Protein AF-A0A8C2T556-F1 (afdb_monomer)

Mean predicted aligned error: 6.43 Å

pLDDT: mean 87.48, std 8.87, range [51.59, 96.12]

Secondary structure (DSSP, 8-state):
-HHHHHHHHHHHHHHHHHSTT--TTTT-HHHHHHHHHHHHHHHHHHHHHHHHHHHHHHHHHHHHHH-TTS-TT--

Organism: Coturnix japonica (NCBI:txid93934)

Solvent-accessible surface area (backbone atoms only — not comparable to full-atom values): 4062 Å² total; per-residue (Å²): 91,71,66,28,53,53,42,34,54,54,14,52,55,38,30,53,52,20,35,88,89,36,85,62,67,73,90,40,68,66,62,30,49,51,40,26,51,50,12,50,52,37,39,52,53,18,50,52,48,38,49,52,51,52,50,52,51,52,50,50,55,51,49,52,76,72,36,90,83,54,59,81,89,79,109

Sequence (75 aa):
MVISLLLGFFGIIVSVVGMKCTKVGEEDPITKSRIAVAGGVLFILCGLCTLAAVSLYATQVTYEFFSANTPINAR

Nearest PDB structures (foldseek):
  6s1k-assembly1_E  TM=8.603E-01  e=4.692E+00  Escherichia coli str. K-12 substr. MG1655star
  6s1k-assembly1_K  TM=8.435E-01  e=5.687E+00  Escherichia coli str. K-12 substr. MG1655star
  6s1k-assembly1_I  TM=4.338E-01  e=6.465E+00  Escherichia coli str. K-12 substr. MG1655star

InterPro domains:
  IPR004031 PMP-22/EMP/MP20/Claudin [PF00822] (1-69)
  IPR006187 Claudin [PTHR12002] (1-71)

Foldseek 3Di:
DVVLVVLLVVLVVQLVQLDPPHPPPVVDVPVSVVSNVVSVVSNVVSVVVVVVVVVVVVVVVVCQVPDPPNPPVVD

Structure (mmCIF, N/CA/C/O backbone):
data_AF-A0A8C2T556-F1
#
_entry.id   AF-A0A8C2T556-F1
#
loop_
_atom_site.group_PDB
_atom_site.id
_atom_site.type_symbol
_atom_site.label_atom_id
_atom_site.label_alt_id
_atom_site.label_comp_id
_atom_site.label_asym_id
_atom_site.label_entity_id
_atom_site.label_seq_id
_atom_site.pdbx_PDB_ins_code
_atom_site.Cartn_x
_atom_site.Cartn_y
_atom_site.Cartn_z
_atom_site.occupancy
_atom_site.B_iso_or_equiv
_atom_site.auth_seq_id
_atom_site.auth_comp_id
_atom_site.auth_asym_id
_atom_site.auth_atom_id
_atom_site.pdbx_PDB_model_num
ATOM 1 N N . MET A 1 1 ? -3.002 -3.860 -11.477 1.00 87.81 1 MET A N 1
ATOM 2 C CA . MET A 1 1 ? -3.860 -2.653 -11.452 1.00 87.81 1 MET A CA 1
ATOM 3 C C . MET A 1 1 ? -5.311 -2.956 -11.086 1.00 87.81 1 MET A C 1
ATOM 5 O O . MET A 1 1 ? -5.754 -2.413 -10.089 1.00 87.81 1 MET A O 1
ATOM 9 N N . VAL A 1 2 ? -6.047 -3.827 -11.796 1.00 92.44 2 VAL A N 1
ATOM 10 C CA . VAL A 1 2 ? -7.475 -4.103 -11.477 1.00 92.44 2 VAL A CA 1
ATOM 11 C C . VAL A 1 2 ? -7.681 -4.605 -10.042 1.00 92.44 2 VAL A C 1
ATOM 13 O O . VAL A 1 2 ? -8.491 -4.055 -9.307 1.00 92.44 2 VAL A O 1
ATOM 16 N N . ILE A 1 3 ? -6.899 -5.601 -9.613 1.00 90.81 3 ILE A N 1
ATOM 17 C CA . ILE A 1 3 ? -6.967 -6.147 -8.247 1.00 90.81 3 ILE A CA 1
ATOM 18 C C . ILE A 1 3 ? -6.677 -5.050 -7.212 1.00 90.81 3 ILE A C 1
ATOM 20 O O . ILE A 1 3 ? -7.412 -4.908 -6.243 1.00 90.81 3 ILE A O 1
ATOM 24 N N . SER A 1 4 ? -5.663 -4.217 -7.457 1.00 91.56 4 SER A N 1
ATOM 25 C CA . SER A 1 4 ? -5.309 -3.082 -6.600 1.00 91.56 4 SER A CA 1
ATOM 26 C C . SER A 1 4 ? -6.485 -2.112 -6.434 1.00 91.56 4 SER A C 1
ATOM 28 O O . SER A 1 4 ? -6.803 -1.736 -5.314 1.00 91.56 4 SER A O 1
ATOM 30 N N . LEU A 1 5 ? -7.201 -1.782 -7.516 1.00 92.81 5 LEU A N 1
ATOM 31 C CA . LEU A 1 5 ? -8.391 -0.925 -7.455 1.00 92.81 5 LEU A CA 1
ATOM 32 C C . LEU A 1 5 ? -9.511 -1.536 -6.608 1.00 92.81 5 LEU A C 1
ATOM 34 O O . LEU A 1 5 ? -10.117 -0.827 -5.808 1.00 92.81 5 LEU A O 1
ATOM 38 N N . LEU A 1 6 ? -9.759 -2.843 -6.739 1.00 94.19 6 LEU A N 1
ATOM 39 C CA . LEU A 1 6 ? -10.756 -3.534 -5.919 1.00 94.19 6 LEU A CA 1
ATOM 40 C C . LEU A 1 6 ? -10.363 -3.510 -4.436 1.00 9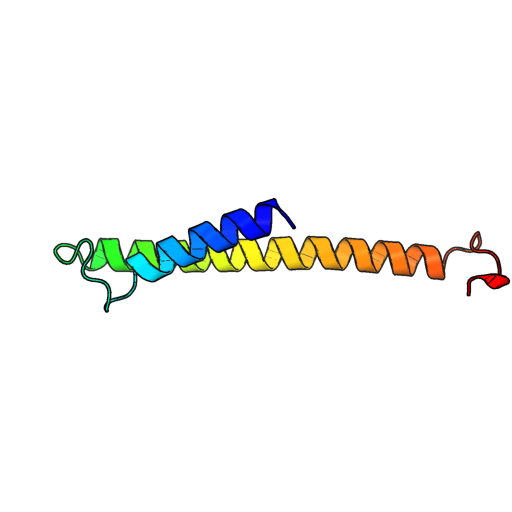4.19 6 LEU A C 1
ATOM 42 O O . LEU A 1 6 ? -11.176 -3.118 -3.602 1.00 94.19 6 LEU A O 1
ATOM 46 N N . LEU A 1 7 ? -9.110 -3.848 -4.102 1.00 90.94 7 LEU A N 1
ATOM 47 C CA . LEU A 1 7 ? -8.622 -3.762 -2.720 1.00 90.94 7 LEU A CA 1
ATOM 48 C C . LEU A 1 7 ? -8.690 -2.332 -2.174 1.00 90.94 7 LEU A C 1
ATOM 50 O O . LEU A 1 7 ? -9.051 -2.149 -1.017 1.00 90.94 7 LEU A O 1
ATOM 54 N N . GLY A 1 8 ? -8.372 -1.329 -2.993 1.00 94.38 8 GLY A N 1
ATOM 55 C CA . GLY A 1 8 ? -8.489 0.080 -2.626 1.00 94.38 8 GLY A CA 1
ATOM 56 C C . GLY A 1 8 ? 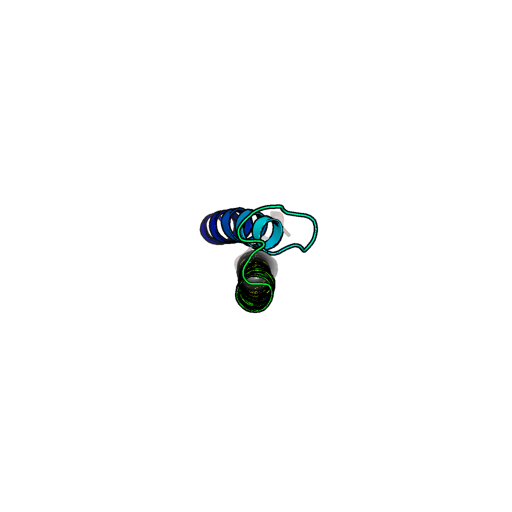-9.933 0.482 -2.339 1.00 94.38 8 GLY A C 1
ATOM 57 O O . GLY A 1 8 ? -10.197 1.104 -1.317 1.00 94.38 8 GLY A O 1
ATOM 58 N N . PHE A 1 9 ? -10.881 0.069 -3.183 1.00 94.25 9 PHE A N 1
ATOM 59 C CA . PHE A 1 9 ? -12.304 0.346 -2.988 1.00 94.25 9 PHE A CA 1
ATOM 60 C C . PHE A 1 9 ? -12.830 -0.252 -1.677 1.00 94.25 9 PHE A C 1
ATOM 62 O O . PHE A 1 9 ? -13.422 0.458 -0.863 1.00 94.25 9 PHE A O 1
ATOM 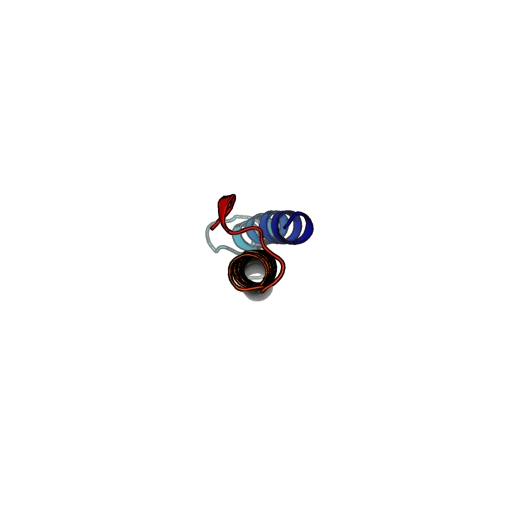69 N N . PHE A 1 10 ? -12.541 -1.531 -1.421 1.00 92.88 10 PHE A N 1
ATOM 70 C CA . PHE A 1 10 ? -12.880 -2.164 -0.146 1.00 92.88 10 PHE A CA 1
ATOM 71 C C . PHE A 1 10 ? -12.144 -1.511 1.033 1.00 92.88 10 PHE A C 1
ATOM 73 O O . PHE A 1 10 ? -12.751 -1.288 2.079 1.00 92.88 10 PHE A O 1
ATOM 80 N N . GLY A 1 11 ? -10.873 -1.139 0.861 1.00 93.06 11 GLY A N 1
ATOM 81 C CA . GLY A 1 11 ? -10.077 -0.431 1.864 1.00 93.06 11 GLY A CA 1
ATOM 82 C C . GLY A 1 11 ? -10.697 0.904 2.279 1.00 93.06 11 GLY A C 1
ATOM 83 O O . GLY A 1 11 ? -10.801 1.169 3.473 1.00 93.06 11 GLY A O 1
ATOM 84 N N . ILE A 1 12 ? -11.192 1.703 1.324 1.00 93.94 12 ILE A N 1
ATOM 85 C CA . ILE A 1 12 ? -11.905 2.963 1.600 1.00 93.94 12 ILE A CA 1
ATOM 86 C C . ILE A 1 12 ? -13.144 2.697 2.452 1.00 93.94 12 ILE A C 1
ATOM 88 O O . ILE A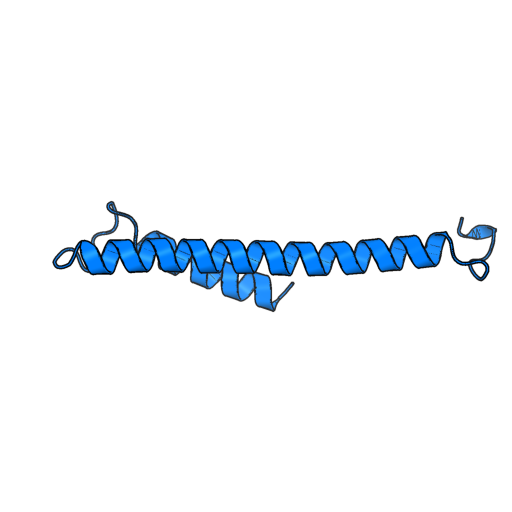 1 12 ? -13.328 3.348 3.479 1.00 93.94 12 ILE A O 1
ATOM 92 N N . ILE A 1 13 ? -13.978 1.733 2.056 1.00 92.75 13 ILE A N 1
ATOM 93 C CA . ILE A 1 13 ? -15.220 1.414 2.772 1.00 92.75 13 ILE A CA 1
ATOM 94 C C . ILE A 1 13 ? -14.910 0.998 4.215 1.00 92.75 13 ILE A C 1
ATOM 96 O O . ILE A 1 13 ? -15.493 1.537 5.155 1.00 92.75 13 ILE A O 1
ATOM 100 N N . VAL A 1 14 ? -13.948 0.090 4.399 1.00 90.56 14 VAL A N 1
ATOM 101 C CA . VAL A 1 14 ? -13.532 -0.405 5.719 1.00 90.56 14 VAL A CA 1
ATOM 102 C C . VAL A 1 14 ? -12.948 0.724 6.577 1.00 90.5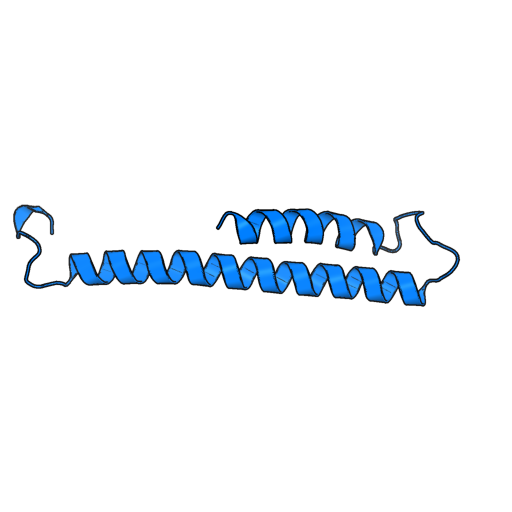6 14 VAL A C 1
ATOM 104 O O . VAL A 1 14 ? -13.314 0.860 7.745 1.00 90.56 14 VAL A O 1
ATOM 107 N N . SER A 1 15 ? -12.103 1.585 6.006 1.00 91.75 15 SER A N 1
ATOM 108 C CA . SER A 1 15 ? -11.556 2.751 6.708 1.00 91.75 15 SER A CA 1
ATOM 109 C C . SER A 1 15 ? -12.646 3.731 7.142 1.00 91.75 15 SER A C 1
ATOM 111 O O . SER A 1 15 ? -12.605 4.204 8.277 1.00 91.75 15 SER A O 1
ATOM 113 N N . VAL A 1 16 ? -13.645 4.006 6.294 1.00 90.88 16 VAL A N 1
ATOM 114 C CA . VAL A 1 16 ? -14.763 4.903 6.631 1.00 90.88 16 VAL A CA 1
ATOM 115 C C . VAL A 1 16 ? -15.602 4.346 7.775 1.00 90.88 16 VAL A C 1
ATOM 117 O O . VAL A 1 16 ? -15.932 5.085 8.702 1.00 90.88 16 VAL A O 1
ATOM 120 N N . VAL A 1 17 ? -15.886 3.044 7.773 1.00 88.31 17 VAL A N 1
ATOM 121 C CA . VAL A 1 17 ? -16.622 2.384 8.864 1.00 88.31 17 VAL A CA 1
ATOM 122 C C . VAL A 1 17 ? -15.841 2.430 10.188 1.00 88.31 17 VAL A C 1
ATOM 124 O O . VAL A 1 17 ? -16.437 2.624 11.246 1.00 88.31 17 VAL A O 1
ATOM 127 N N . GLY A 1 18 ? -14.509 2.333 10.146 1.00 85.12 18 GLY A N 1
ATOM 128 C CA . GLY A 1 18 ? -13.650 2.385 11.335 1.00 85.12 18 GLY A CA 1
ATOM 129 C C . GLY A 1 18 ? -13.441 3.780 11.951 1.00 85.12 18 GLY A C 1
ATOM 130 O O . GLY A 1 18 ? -12.964 3.888 13.082 1.00 85.12 18 GLY A O 1
ATOM 131 N N . MET A 1 19 ? -13.783 4.874 11.262 1.00 87.56 19 MET A N 1
ATOM 132 C CA . MET A 1 19 ? -13.549 6.231 11.778 1.00 87.56 19 MET A CA 1
ATOM 133 C C . MET A 1 19 ? -14.493 6.605 12.922 1.00 87.56 19 MET A C 1
ATOM 135 O O . MET A 1 19 ? -15.688 6.316 12.883 1.00 87.56 19 MET A O 1
ATOM 139 N N . LYS A 1 20 ? -13.982 7.330 13.932 1.00 79.31 20 LYS A N 1
ATOM 140 C CA . LYS A 1 20 ? -14.762 7.719 15.125 1.00 79.31 20 LYS A CA 1
ATOM 141 C C . LYS A 1 20 ? -16.063 8.463 14.796 1.00 79.31 20 LYS A C 1
ATOM 143 O O . LYS A 1 20 ? -17.038 8.255 15.505 1.00 79.31 20 LYS A O 1
ATOM 148 N N . CYS A 1 21 ? -16.093 9.240 13.715 1.00 82.62 21 CYS A N 1
ATOM 149 C CA . CYS A 1 21 ? -17.265 9.977 13.236 1.00 82.62 21 CYS A CA 1
ATOM 150 C C . CYS A 1 21 ? -18.383 9.104 12.624 1.00 82.62 21 CYS A C 1
ATOM 152 O O . CYS A 1 21 ? -19.495 9.598 12.454 1.00 82.62 21 CYS A O 1
ATOM 154 N N . THR A 1 22 ? -18.135 7.824 12.327 1.00 83.38 22 THR A N 1
ATOM 155 C CA . THR A 1 22 ? -19.135 6.910 11.750 1.00 83.38 22 THR A CA 1
ATOM 156 C C . THR A 1 22 ? -19.935 6.203 12.850 1.00 83.38 22 THR A C 1
ATOM 158 O O . THR A 1 22 ? -19.343 5.569 13.721 1.00 83.38 22 THR A O 1
ATOM 161 N N . LYS A 1 23 ? -21.275 6.288 12.803 1.00 77.50 23 LYS A N 1
ATOM 162 C CA . LYS A 1 23 ? -22.230 5.751 13.807 1.00 77.50 23 LYS A CA 1
ATOM 163 C C . LYS A 1 23 ? -22.415 4.217 13.789 1.00 77.50 23 LYS A C 1
ATOM 165 O O . LYS A 1 23 ? -23.308 3.693 14.445 1.00 77.50 23 LYS A O 1
ATOM 170 N N . VAL A 1 24 ? -21.618 3.484 13.014 1.00 76.81 24 VAL A N 1
ATOM 171 C CA . VAL A 1 24 ? -21.721 2.018 12.901 1.00 76.81 24 VAL A CA 1
ATOM 172 C C . VAL A 1 24 ? -20.943 1.364 14.049 1.00 76.81 24 VAL A C 1
ATOM 174 O O . VAL A 1 24 ? -19.753 1.637 14.199 1.00 76.81 24 VAL A O 1
ATOM 177 N N . GLY A 1 25 ? -21.599 0.503 14.840 1.00 70.44 25 GLY A N 1
ATOM 178 C CA . GLY A 1 25 ? -20.950 -0.300 15.891 1.00 70.44 25 GLY A CA 1
ATOM 179 C C . GLY A 1 25 ? -20.373 0.520 17.052 1.00 70.44 25 GLY A C 1
ATOM 180 O O . GLY A 1 25 ? -19.264 0.255 17.509 1.00 70.44 25 GLY A O 1
ATOM 181 N N . GLU A 1 26 ? -21.090 1.557 17.493 1.00 76.19 26 GLU A N 1
ATOM 182 C CA . GLU A 1 26 ? -20.629 2.505 18.522 1.00 76.19 26 GLU A CA 1
ATOM 183 C C . GLU A 1 26 ? -20.455 1.874 19.920 1.00 76.19 26 GLU A C 1
ATOM 185 O O . GLU A 1 26 ? -19.760 2.438 20.762 1.00 76.19 26 GLU A O 1
ATOM 190 N N . GLU A 1 27 ? -21.031 0.690 20.141 1.00 79.12 27 GLU A N 1
ATOM 191 C CA . GLU A 1 27 ? -20.936 -0.086 21.384 1.00 79.12 27 GLU A CA 1
ATOM 192 C C . GLU A 1 27 ? -19.520 -0.618 21.680 1.00 79.12 27 GLU A C 1
ATOM 194 O O . GLU A 1 27 ? -19.148 -0.724 22.847 1.00 79.12 27 GLU A O 1
ATOM 199 N N . ASP A 1 28 ? -18.691 -0.848 20.649 1.00 83.38 28 ASP A N 1
ATOM 200 C CA . ASP A 1 28 ? -17.359 -1.455 20.782 1.00 83.38 28 ASP A CA 1
ATOM 201 C C . ASP A 1 28 ? -16.231 -0.602 20.159 1.00 83.38 28 ASP A C 1
ATOM 203 O O . ASP A 1 28 ? -15.809 -0.814 19.010 1.00 83.38 28 ASP A O 1
ATOM 207 N N . PRO A 1 29 ? -15.629 0.336 20.920 1.00 82.81 29 PRO A N 1
ATOM 208 C CA . PRO A 1 29 ? -14.580 1.219 20.403 1.00 82.81 29 PRO A CA 1
ATOM 209 C C . PRO A 1 29 ? -13.284 0.479 20.030 1.00 82.81 29 PRO A C 1
ATOM 211 O O . PRO A 1 29 ? -12.529 0.944 19.171 1.00 82.81 29 PRO A O 1
ATOM 214 N N . ILE A 1 30 ? -13.014 -0.680 20.643 1.00 86.06 30 ILE A N 1
ATOM 215 C CA . ILE A 1 30 ? -11.822 -1.492 20.353 1.00 86.06 30 ILE A CA 1
ATOM 216 C C . ILE A 1 30 ? -11.952 -2.173 18.987 1.00 86.06 30 ILE A C 1
ATOM 218 O O . ILE A 1 30 ? -11.023 -2.114 18.177 1.00 86.06 30 ILE A O 1
ATOM 222 N N . THR A 1 31 ? -13.109 -2.772 18.703 1.00 85.31 31 THR A N 1
ATOM 223 C CA . THR A 1 31 ? -13.402 -3.408 17.411 1.00 85.31 31 THR A CA 1
ATOM 224 C C . THR A 1 31 ? -13.349 -2.378 16.287 1.00 85.31 31 THR A C 1
ATOM 226 O O . THR A 1 31 ? -12.698 -2.603 15.268 1.00 85.31 31 THR A O 1
ATOM 229 N N . LYS A 1 32 ? -13.910 -1.189 16.521 1.00 85.31 32 LYS A N 1
ATOM 230 C CA . LYS A 1 32 ? -13.850 -0.054 15.595 1.00 85.31 32 LYS A CA 1
ATOM 231 C C . LYS A 1 32 ? -12.418 0.376 15.254 1.00 85.31 32 LYS A C 1
ATOM 233 O O . LYS A 1 32 ? -12.086 0.566 14.085 1.00 85.31 32 LYS A O 1
ATOM 238 N N . SER A 1 33 ? -11.551 0.467 16.264 1.00 87.94 33 SER A N 1
ATOM 239 C CA . SER A 1 33 ? -10.134 0.797 16.070 1.00 87.94 33 SER A CA 1
ATOM 240 C C . SER A 1 33 ? -9.412 -0.261 15.226 1.00 87.94 33 SER A C 1
ATOM 242 O O . SER A 1 33 ? -8.676 0.072 14.298 1.00 87.94 33 SER A O 1
ATOM 244 N N . ARG A 1 34 ? -9.681 -1.551 15.472 1.00 90.00 34 ARG A N 1
ATOM 245 C CA . ARG A 1 34 ? -9.121 -2.652 14.670 1.00 90.00 34 ARG A CA 1
ATOM 246 C C . ARG A 1 34 ? -9.567 -2.593 13.210 1.00 90.00 34 ARG A C 1
ATOM 248 O O . ARG A 1 34 ? -8.745 -2.817 12.329 1.00 90.00 34 ARG A O 1
ATOM 255 N N . ILE A 1 35 ? -10.831 -2.254 12.955 1.00 89.88 35 ILE A N 1
ATOM 256 C CA . ILE A 1 35 ? -11.373 -2.083 11.598 1.00 89.88 35 ILE A CA 1
ATOM 257 C C . ILE A 1 35 ? -10.671 -0.924 10.877 1.00 89.88 35 ILE A C 1
ATOM 259 O O . ILE A 1 35 ? -10.255 -1.083 9.732 1.00 89.88 35 ILE A O 1
ATOM 263 N N . ALA A 1 36 ? -10.461 0.212 11.552 1.00 91.62 36 ALA A N 1
ATOM 264 C CA . ALA A 1 36 ? -9.733 1.345 10.978 1.00 91.62 36 ALA A CA 1
ATOM 265 C C . ALA A 1 36 ? -8.286 0.976 10.605 1.00 91.62 36 ALA A C 1
ATOM 267 O O . ALA A 1 36 ? -7.824 1.297 9.508 1.00 91.62 36 ALA A O 1
ATOM 268 N N . VAL A 1 37 ? -7.589 0.258 11.494 1.00 93.25 37 VAL A N 1
ATOM 269 C CA . VAL A 1 37 ? -6.225 -0.236 11.244 1.00 93.25 37 VAL A CA 1
ATOM 270 C C . VAL A 1 37 ? -6.210 -1.235 10.085 1.00 93.25 37 VAL A C 1
ATOM 272 O O . VAL A 1 37 ? -5.369 -1.117 9.197 1.00 93.25 37 VAL A O 1
ATOM 275 N N . ALA A 1 38 ? -7.158 -2.173 10.041 1.00 93.00 38 ALA A N 1
ATOM 276 C CA . ALA A 1 38 ? -7.282 -3.133 8.946 1.00 93.00 38 ALA A CA 1
ATOM 277 C C . ALA A 1 38 ? -7.509 -2.437 7.592 1.00 93.00 38 ALA A C 1
ATOM 279 O O . ALA A 1 38 ? -6.850 -2.784 6.612 1.00 93.00 38 ALA A O 1
ATOM 280 N N . GLY A 1 39 ? -8.364 -1.408 7.542 1.00 92.94 39 GLY A N 1
ATOM 281 C CA . GLY A 1 39 ? -8.562 -0.581 6.346 1.00 92.94 39 GLY A CA 1
ATOM 282 C C . GLY A 1 39 ? -7.276 0.115 5.888 1.00 92.94 39 GLY A C 1
ATOM 283 O O . GLY A 1 39 ? -6.942 0.083 4.704 1.00 92.94 39 GLY A O 1
ATOM 284 N N . GLY A 1 40 ? -6.491 0.652 6.829 1.00 93.44 40 GLY A N 1
ATOM 285 C CA . GLY A 1 40 ? -5.178 1.239 6.541 1.00 93.44 40 GLY A CA 1
ATOM 286 C C . GLY A 1 40 ? -4.178 0.234 5.959 1.00 93.44 40 GLY A C 1
ATOM 287 O O . GLY A 1 40 ? -3.514 0.531 4.966 1.00 93.44 40 GLY A O 1
ATOM 288 N N . VAL A 1 41 ? -4.106 -0.980 6.516 1.00 95.25 41 VAL A N 1
ATOM 289 C CA . VAL A 1 41 ? -3.236 -2.053 5.996 1.00 95.25 41 VAL A CA 1
ATOM 290 C C . VAL A 1 41 ? -3.632 -2.442 4.570 1.00 95.25 41 VAL A C 1
ATOM 292 O O . VAL A 1 41 ? -2.764 -2.553 3.703 1.00 95.25 41 VAL A O 1
ATOM 295 N N . LEU A 1 42 ? -4.931 -2.588 4.291 1.00 93.00 42 LEU A N 1
ATOM 296 C CA . LEU A 1 42 ? -5.428 -2.868 2.938 1.00 93.00 42 LEU A CA 1
ATOM 297 C C . LEU A 1 42 ? -5.057 -1.755 1.946 1.00 93.00 42 LEU A C 1
ATOM 299 O O . LEU A 1 42 ? -4.687 -2.043 0.807 1.00 93.00 42 LEU A O 1
ATOM 303 N N . PHE A 1 43 ? -5.084 -0.496 2.386 1.00 93.25 43 PHE A N 1
ATOM 304 C CA . PHE A 1 43 ? -4.669 0.649 1.577 1.00 93.25 43 PHE A CA 1
ATOM 305 C C . PHE A 1 43 ? -3.179 0.628 1.230 1.00 93.25 43 PHE A C 1
ATOM 307 O O . PHE A 1 43 ? -2.810 0.861 0.078 1.00 93.25 43 PHE A O 1
ATOM 314 N N . ILE A 1 44 ? -2.322 0.312 2.204 1.00 95.25 44 ILE A N 1
ATOM 315 C CA . ILE A 1 44 ? -0.875 0.182 1.987 1.00 95.25 44 ILE A CA 1
ATOM 316 C C . ILE A 1 44 ? -0.590 -0.943 0.986 1.00 95.25 44 ILE A C 1
ATOM 318 O O . ILE A 1 44 ? 0.175 -0.749 0.041 1.00 95.25 44 ILE A O 1
ATOM 322 N N . LEU A 1 45 ? -1.243 -2.099 1.141 1.00 93.00 45 LEU A N 1
ATOM 323 C CA . LEU A 1 45 ? -1.097 -3.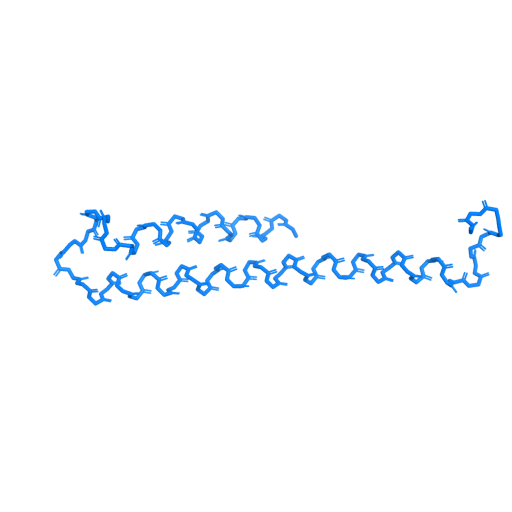229 0.218 1.00 93.00 45 LEU A CA 1
ATOM 324 C C . LEU A 1 45 ? -1.570 -2.883 -1.202 1.00 93.00 45 LEU A C 1
ATOM 326 O O . LEU A 1 45 ? -0.894 -3.218 -2.176 1.00 93.00 45 LEU A O 1
ATOM 330 N N . CYS A 1 46 ? -2.692 -2.170 -1.329 1.00 94.94 46 CYS A N 1
ATOM 331 C CA . CYS A 1 46 ? -3.175 -1.634 -2.603 1.00 94.94 46 CYS A CA 1
ATOM 332 C C . CYS A 1 46 ? -2.127 -0.723 -3.269 1.00 94.94 46 CYS A C 1
ATOM 334 O O . CYS A 1 46 ? -1.796 -0.908 -4.447 1.00 94.94 46 CYS A O 1
ATOM 336 N N . GLY A 1 47 ? -1.571 0.226 -2.509 1.00 93.56 47 GLY A N 1
ATOM 337 C CA . GLY A 1 47 ? -0.546 1.152 -2.986 1.00 93.56 47 GLY A CA 1
ATOM 338 C C . GLY A 1 47 ? 0.712 0.430 -3.467 1.00 93.56 47 GLY A C 1
ATOM 339 O O . GLY A 1 47 ? 1.155 0.657 -4.592 1.00 93.56 47 GLY A O 1
ATOM 340 N N . LEU A 1 48 ? 1.234 -0.506 -2.669 1.00 95.12 48 LEU A N 1
ATOM 341 C CA . LEU A 1 48 ? 2.410 -1.310 -3.020 1.00 95.12 48 LEU A CA 1
ATOM 342 C C . LEU A 1 48 ? 2.184 -2.156 -4.277 1.00 95.12 48 LEU A C 1
ATOM 344 O O . LEU A 1 48 ? 3.047 -2.213 -5.150 1.00 95.12 48 LEU A O 1
ATOM 348 N N . CYS A 1 49 ? 1.011 -2.778 -4.404 1.00 92.75 49 CYS A N 1
ATOM 349 C CA . CYS A 1 49 ? 0.665 -3.572 -5.580 1.00 92.75 49 CYS A CA 1
ATOM 350 C C . CYS A 1 49 ? 0.596 -2.710 -6.852 1.00 92.75 49 CYS A C 1
ATOM 352 O O . CYS A 1 49 ? 1.057 -3.124 -7.918 1.00 92.75 49 CYS A O 1
ATOM 354 N N . THR A 1 50 ? 0.047 -1.497 -6.745 1.00 94.94 50 THR A N 1
ATOM 355 C CA . THR A 1 50 ? -0.026 -0.557 -7.872 1.00 94.94 50 THR A CA 1
ATOM 356 C C . THR A 1 50 ? 1.361 -0.053 -8.256 1.00 94.94 50 THR A C 1
ATOM 358 O O . THR A 1 50 ? 1.697 -0.057 -9.438 1.00 94.94 50 THR A O 1
ATOM 361 N N . LEU A 1 51 ? 2.184 0.308 -7.266 1.00 94.50 51 LEU A N 1
ATOM 362 C CA . LEU A 1 51 ? 3.563 0.740 -7.475 1.00 94.50 51 LEU A CA 1
ATOM 363 C C . LEU A 1 51 ? 4.368 -0.342 -8.199 1.00 94.50 51 LEU A C 1
ATOM 365 O O . LEU A 1 51 ? 4.947 -0.061 -9.241 1.00 94.50 51 LEU A O 1
ATOM 369 N N . ALA A 1 52 ? 4.326 -1.587 -7.716 1.00 94.94 52 ALA A N 1
ATOM 370 C CA . ALA A 1 52 ? 5.026 -2.702 -8.347 1.00 94.94 52 ALA A CA 1
ATOM 371 C C . ALA A 1 52 ? 4.586 -2.915 -9.806 1.00 94.94 52 ALA A C 1
ATOM 373 O O . ALA 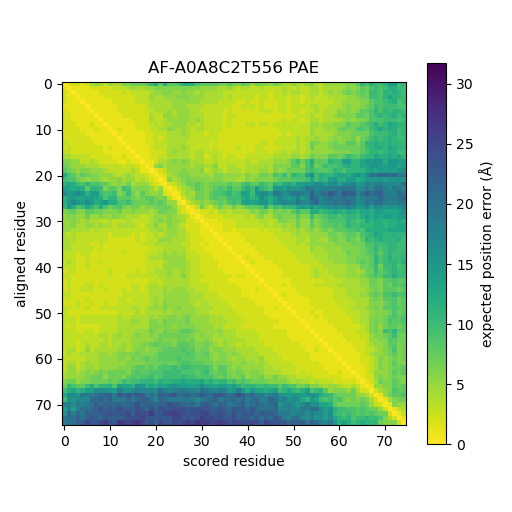A 1 52 ? 5.431 -3.081 -10.684 1.00 94.94 52 ALA A O 1
ATOM 374 N N . ALA A 1 53 ? 3.279 -2.860 -10.087 1.00 93.19 53 ALA A N 1
ATOM 375 C CA . ALA A 1 53 ? 2.764 -3.013 -11.448 1.00 93.19 53 ALA A CA 1
ATOM 376 C C . ALA A 1 53 ? 3.285 -1.920 -12.399 1.00 93.19 53 ALA A C 1
ATOM 378 O O . ALA A 1 53 ? 3.678 -2.221 -13.525 1.00 93.19 53 ALA A O 1
ATOM 379 N N . VAL A 1 54 ? 3.320 -0.664 -11.942 1.00 95.06 54 VAL A N 1
ATOM 380 C CA . VAL A 1 54 ? 3.838 0.463 -12.734 1.00 95.06 54 VAL A CA 1
ATOM 381 C C . VAL A 1 54 ? 5.355 0.372 -12.896 1.00 95.06 54 VAL A C 1
ATOM 383 O O . VAL A 1 54 ? 5.861 0.596 -13.993 1.00 95.06 54 VAL A O 1
ATOM 386 N N . SER A 1 55 ? 6.086 0.001 -11.843 1.00 96.12 55 SER A N 1
ATOM 387 C CA . SER A 1 55 ? 7.540 -0.159 -11.896 1.00 96.12 55 SER A CA 1
ATOM 388 C C . SER A 1 55 ? 7.956 -1.235 -12.895 1.00 96.12 55 SER A C 1
ATOM 390 O O . SER A 1 55 ? 8.841 -0.981 -13.702 1.00 96.12 55 SER A O 1
ATOM 392 N N . LEU A 1 56 ? 7.288 -2.394 -12.908 1.00 94.19 56 LEU A N 1
ATOM 393 C CA . LEU A 1 56 ? 7.575 -3.452 -13.883 1.00 94.19 56 LEU A CA 1
ATOM 394 C C . LEU A 1 56 ? 7.336 -2.985 -15.318 1.00 94.19 56 LEU A C 1
ATOM 396 O O . LEU A 1 56 ? 8.167 -3.233 -16.189 1.00 94.19 56 LEU A O 1
ATOM 400 N N . TYR A 1 57 ? 6.237 -2.267 -15.550 1.00 94.38 57 TYR A N 1
ATOM 401 C CA . TYR A 1 57 ? 5.957 -1.687 -16.858 1.00 94.38 57 TYR A CA 1
ATOM 402 C C . TYR A 1 57 ? 7.050 -0.692 -17.282 1.00 94.38 57 TYR A C 1
ATOM 404 O O . TYR A 1 57 ? 7.588 -0.794 -18.381 1.00 94.38 57 TYR A O 1
ATOM 412 N N . ALA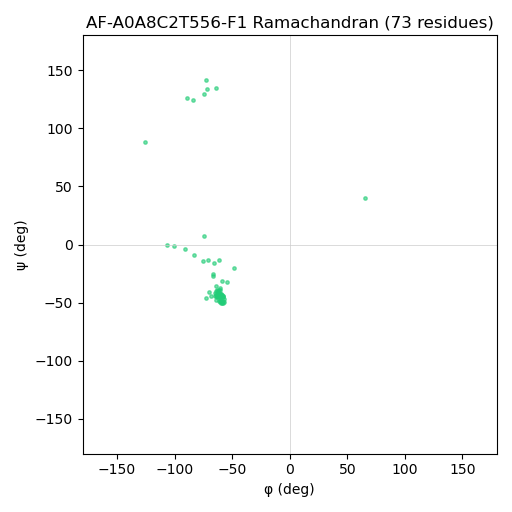 A 1 58 ? 7.450 0.222 -16.394 1.00 94.31 58 ALA A N 1
ATOM 413 C CA . ALA A 1 58 ? 8.522 1.179 -16.664 1.00 94.31 58 ALA A CA 1
ATOM 414 C C . ALA A 1 58 ? 9.870 0.491 -16.940 1.00 94.31 58 ALA A C 1
ATOM 416 O O . ALA A 1 58 ? 10.603 0.911 -17.837 1.00 94.31 58 ALA A O 1
ATOM 417 N N . THR A 1 59 ? 10.195 -0.582 -16.211 1.00 94.06 59 THR A N 1
ATOM 418 C CA . THR A 1 59 ? 11.410 -1.369 -16.452 1.00 94.06 59 THR A CA 1
ATOM 419 C C . THR A 1 59 ? 11.375 -2.050 -17.814 1.00 94.06 59 THR A C 1
ATOM 421 O O . THR A 1 59 ? 12.383 -2.014 -18.509 1.00 94.06 59 THR A O 1
ATOM 424 N N . GLN A 1 60 ? 10.237 -2.618 -18.229 1.00 93.56 60 GLN A N 1
ATOM 425 C CA . GLN A 1 60 ? 10.101 -3.212 -19.563 1.00 93.56 60 GLN A CA 1
ATOM 426 C C . GLN A 1 60 ? 10.298 -2.171 -20.661 1.00 93.56 60 GLN A C 1
ATOM 428 O O . GLN A 1 60 ? 11.114 -2.375 -21.549 1.00 93.56 60 GLN A O 1
ATOM 433 N N . VAL A 1 61 ? 9.633 -1.021 -20.551 1.00 92.06 61 VAL A N 1
ATOM 434 C CA . VAL A 1 61 ? 9.793 0.089 -21.499 1.00 92.06 61 VAL A CA 1
ATOM 435 C C . VAL A 1 61 ? 11.256 0.531 -21.579 1.00 92.06 61 VAL A C 1
ATOM 437 O O . VAL A 1 61 ? 11.811 0.652 -22.666 1.00 92.06 61 VAL A O 1
ATOM 440 N N . THR A 1 62 ? 11.911 0.704 -20.430 1.00 91.56 62 THR A N 1
ATOM 441 C CA . THR A 1 62 ? 13.337 1.054 -20.366 1.00 91.56 62 THR A CA 1
ATOM 442 C C . THR A 1 62 ? 14.200 -0.022 -21.030 1.00 91.56 62 THR A C 1
ATOM 444 O O . THR A 1 62 ? 15.079 0.300 -21.821 1.00 91.56 62 THR A O 1
ATOM 447 N N . TYR A 1 63 ? 13.943 -1.301 -20.755 1.00 90.25 63 TYR A N 1
ATOM 448 C CA . TYR A 1 63 ? 14.689 -2.407 -21.349 1.00 90.25 63 TYR A CA 1
ATOM 449 C C . TYR A 1 63 ? 14.560 -2.430 -22.872 1.00 90.25 63 TYR A C 1
ATOM 451 O O . TYR A 1 63 ? 15.571 -2.563 -23.555 1.00 90.25 63 TYR A O 1
ATOM 459 N N . GLU A 1 64 ? 13.352 -2.231 -23.400 1.00 87.56 64 GLU A N 1
ATOM 460 C CA . GLU A 1 64 ? 13.126 -2.108 -24.840 1.00 87.56 64 GLU A CA 1
ATOM 461 C C . GLU A 1 64 ? 13.944 -0.942 -25.414 1.00 87.56 64 GLU A C 1
ATOM 463 O O . GLU A 1 64 ? 14.739 -1.156 -26.324 1.00 87.56 64 GLU A O 1
ATOM 468 N N . PHE A 1 65 ? 13.875 0.255 -24.821 1.00 84.75 65 PHE A N 1
ATOM 469 C CA . PHE A 1 65 ? 14.630 1.426 -25.295 1.00 84.75 65 PHE A CA 1
ATOM 470 C C . PHE A 1 65 ? 16.157 1.241 -25.314 1.00 84.75 65 PH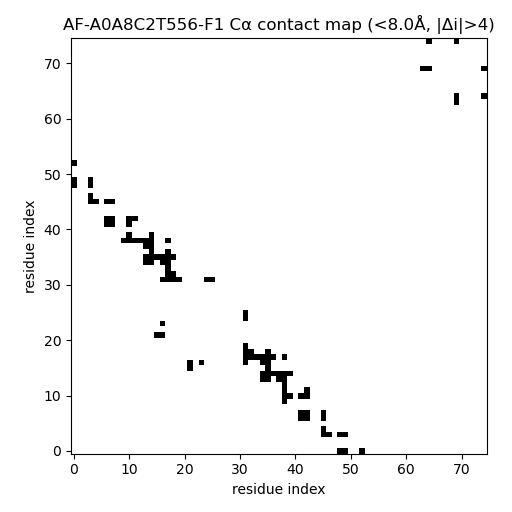E A C 1
ATOM 472 O O . PHE A 1 65 ? 16.832 1.834 -26.155 1.00 84.75 65 PHE A O 1
ATOM 479 N N . PHE A 1 66 ? 16.719 0.446 -24.398 1.00 85.06 66 PHE A N 1
ATOM 480 C CA . PHE A 1 66 ? 18.165 0.198 -24.318 1.00 85.06 66 PHE A CA 1
ATOM 481 C C . PHE A 1 66 ? 18.603 -1.139 -24.940 1.00 85.06 66 PHE A C 1
ATOM 483 O O . PHE A 1 66 ? 19.799 -1.441 -24.961 1.00 85.06 66 PHE A O 1
ATOM 490 N N . SER A 1 67 ? 17.673 -1.940 -25.464 1.00 82.38 67 SER A N 1
ATOM 491 C CA . SER A 1 67 ? 17.978 -3.201 -26.140 1.00 82.38 67 SER A CA 1
ATOM 492 C C . SER A 1 67 ? 18.622 -2.941 -27.501 1.00 82.38 67 SER A C 1
ATOM 494 O O . SER A 1 67 ? 18.121 -2.147 -28.293 1.00 82.38 67 SER A O 1
ATOM 496 N N . ALA A 1 68 ? 19.705 -3.661 -27.815 1.00 78.44 68 ALA A N 1
ATOM 497 C CA . ALA A 1 68 ? 20.435 -3.542 -29.085 1.00 78.44 68 ALA A CA 1
ATOM 498 C C . ALA A 1 68 ? 19.590 -3.889 -30.329 1.00 78.44 68 ALA A C 1
ATOM 500 O O . ALA A 1 68 ? 19.994 -3.594 -31.452 1.00 78.44 68 ALA A O 1
ATOM 501 N N . ASN A 1 69 ? 18.426 -4.510 -30.124 1.00 74.38 69 ASN A N 1
ATOM 502 C CA . ASN A 1 69 ? 17.506 -4.916 -31.181 1.00 74.38 69 ASN A CA 1
ATOM 503 C C . ASN A 1 69 ? 16.460 -3.845 -31.527 1.00 74.38 69 ASN A C 1
ATOM 505 O O . ASN A 1 69 ? 15.675 -4.062 -32.453 1.00 74.38 69 ASN A O 1
ATOM 509 N N . THR A 1 70 ? 16.413 -2.705 -30.824 1.00 71.94 70 THR A N 1
ATOM 510 C CA . THR A 1 70 ? 15.518 -1.615 -31.230 1.00 71.94 70 THR A CA 1
ATOM 511 C C . THR A 1 70 ? 16.070 -0.892 -32.460 1.00 71.94 70 THR A C 1
ATOM 513 O O . THR A 1 70 ? 17.244 -0.514 -32.493 1.00 71.94 70 THR A O 1
ATOM 516 N N . PRO A 1 71 ? 15.256 -0.707 -33.517 1.00 72.00 71 PRO A N 1
ATOM 517 C CA . PRO A 1 71 ? 15.711 -0.021 -34.714 1.00 72.00 71 PRO A CA 1
ATOM 518 C C . PRO A 1 71 ? 16.055 1.431 -34.368 1.00 72.00 71 PRO A C 1
ATOM 520 O O . PRO A 1 71 ? 15.269 2.124 -33.732 1.00 72.00 71 PRO A O 1
ATOM 523 N N . ILE A 1 72 ? 17.202 1.913 -34.853 1.00 68.12 72 ILE A N 1
ATOM 524 C CA . ILE A 1 72 ? 17.709 3.296 -34.700 1.00 68.12 72 ILE A CA 1
ATOM 525 C C . ILE A 1 72 ? 16.690 4.403 -35.026 1.00 68.12 72 ILE A C 1
ATOM 527 O O . ILE A 1 72 ? 16.871 5.530 -34.587 1.00 68.12 72 ILE A O 1
ATOM 531 N N . ASN A 1 73 ? 15.631 4.090 -35.776 1.00 66.19 73 ASN A N 1
ATOM 532 C CA . ASN A 1 73 ? 14.554 5.017 -36.134 1.00 66.19 73 ASN A CA 1
ATOM 533 C C . ASN A 1 73 ? 13.456 5.158 -35.055 1.00 66.19 73 ASN A C 1
ATOM 535 O O . ASN A 1 73 ? 12.571 5.993 -35.202 1.00 66.19 73 ASN A O 1
ATOM 539 N N . ALA A 1 74 ? 13.471 4.316 -34.016 1.00 63.03 74 ALA A N 1
ATOM 540 C CA . ALA A 1 74 ? 12.538 4.340 -32.883 1.00 63.03 74 ALA A CA 1
ATOM 541 C C . ALA A 1 74 ? 13.176 4.876 -31.584 1.00 63.03 74 ALA A C 1
ATOM 543 O O . ALA A 1 74 ? 12.505 4.925 -30.553 1.00 63.03 74 ALA A O 1
ATOM 544 N N . ARG A 1 75 ? 14.466 5.230 -31.638 1.00 51.59 75 ARG A N 1
ATOM 545 C CA . ARG A 1 75 ? 15.259 5.758 -30.524 1.00 51.59 75 ARG A CA 1
ATOM 546 C C . ARG A 1 75 ? 15.145 7.275 -30.413 1.00 51.59 75 ARG A C 1
ATOM 548 O O . ARG A 1 75 ? 15.105 7.934 -31.473 1.00 51.59 75 ARG A O 1
#

Radius of gyration: 20.29 Å; Cα contacts (8 Å, |Δi|>4): 56; chains: 1; bounding box: 43×16×58 Å